Protein AF-A0A1Z9M6H5-F1 (afdb_monomer_lite)

Sequence (70 aa):
MRYKNLEQEARNFNKLRMIKTNSNDKVLTTRRFLAGQALSGIIARSPSWSNKKDAVREAYEWADKMLEEG

Secondary structure (DSSP, 8-state):
---S-HHHHHHHHHHHHHHTS-TTS----HHHHHHHHHHHHHHHH-S--S-HHHHHHHHHHHHHHHHH--

pLDDT: mean 76.65, std 13.86, range [51.09, 94.31]

Radius of gyration: 19.21 Å; chains: 1; bounding box: 29×23×52 Å

Foldseek 3Di:
DDDPDPVVVVVVVVVVVVVPPDPPPDPCDQLNVQLVVQLVVVCVVDVDCPDVPVSSVVSSVRSVVVVVVD

Structure (mmCIF, N/CA/C/O backbone):
data_AF-A0A1Z9M6H5-F1
#
_entry.id   AF-A0A1Z9M6H5-F1
#
loop_
_atom_site.group_PDB
_atom_site.id
_atom_site.type_symbol
_atom_site.label_atom_id
_atom_site.label_alt_id
_atom_site.label_comp_id
_atom_site.label_asym_id
_atom_site.label_entity_id
_atom_site.label_seq_id
_atom_site.pdbx_PDB_ins_code
_atom_site.Cartn_x
_atom_site.Cartn_y
_atom_site.Cartn_z
_atom_site.occupancy
_atom_site.B_iso_or_equiv
_atom_site.auth_seq_id
_atom_site.auth_comp_id
_atom_site.auth_asym_id
_atom_site.auth_atom_id
_atom_site.pdbx_PDB_model_num
ATOM 1 N N . MET A 1 1 ? 6.875 6.303 34.150 1.00 51.09 1 MET A N 1
ATOM 2 C CA . MET A 1 1 ? 5.584 5.763 34.634 1.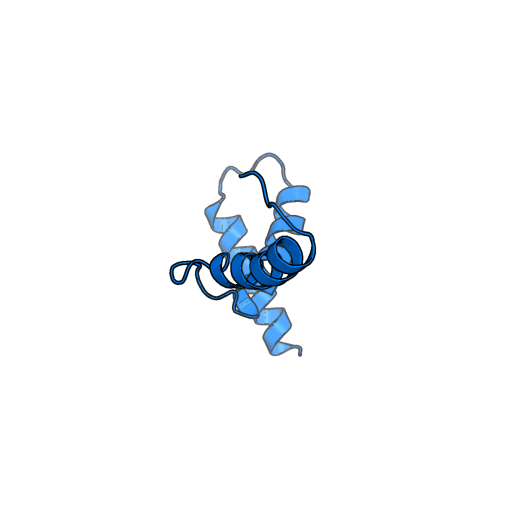00 51.09 1 MET A CA 1
ATOM 3 C C . MET A 1 1 ? 5.877 4.615 35.585 1.00 51.09 1 MET A C 1
ATOM 5 O O . MET A 1 1 ? 6.469 3.644 35.143 1.00 51.09 1 MET A O 1
ATOM 9 N N . ARG A 1 2 ? 5.542 4.732 36.875 1.00 56.53 2 ARG A N 1
ATOM 10 C CA . ARG A 1 2 ? 5.572 3.595 37.812 1.00 56.53 2 ARG A CA 1
ATOM 11 C C . ARG A 1 2 ? 4.129 3.217 38.123 1.00 56.53 2 ARG A C 1
ATOM 13 O O . ARG A 1 2 ? 3.434 3.986 38.784 1.00 56.53 2 ARG A O 1
ATOM 20 N N . TYR A 1 3 ? 3.675 2.084 37.600 1.00 60.94 3 TYR A N 1
ATOM 21 C CA . TYR A 1 3 ? 2.368 1.528 37.940 1.00 60.94 3 TYR A CA 1
ATOM 22 C C . TYR A 1 3 ? 2.470 0.865 39.317 1.00 60.94 3 TYR A C 1
ATOM 24 O O . TYR A 1 3 ? 3.426 0.144 39.585 1.00 60.94 3 TYR A O 1
ATOM 32 N N . LYS A 1 4 ? 1.530 1.172 40.219 1.00 70.94 4 LYS A N 1
ATOM 33 C CA . LYS A 1 4 ? 1.543 0.674 41.606 1.00 70.94 4 LYS A CA 1
ATOM 34 C C . LYS A 1 4 ? 0.913 -0.720 41.754 1.00 70.94 4 LYS A C 1
ATOM 36 O O . LYS A 1 4 ? 1.059 -1.314 42.813 1.00 70.94 4 LYS A O 1
ATOM 41 N N . ASN A 1 5 ? 0.209 -1.226 40.736 1.00 79.62 5 ASN A N 1
ATOM 42 C CA . ASN A 1 5 ? -0.497 -2.509 40.782 1.00 79.62 5 ASN A CA 1
ATOM 43 C C . ASN A 1 5 ? -0.673 -3.101 39.362 1.00 79.62 5 ASN A C 1
ATOM 45 O O . ASN A 1 5 ? -0.949 -2.355 38.418 1.00 79.62 5 ASN A O 1
ATOM 49 N N . LEU A 1 6 ? -0.558 -4.428 39.231 1.00 75.50 6 LEU A N 1
ATOM 50 C CA . LEU A 1 6 ? -0.699 -5.196 37.982 1.00 75.50 6 LEU A CA 1
ATOM 51 C C . LEU A 1 6 ? -2.071 -5.002 37.325 1.00 75.50 6 LEU A C 1
ATOM 53 O O . LEU A 1 6 ? -2.176 -4.888 36.107 1.00 75.50 6 LEU A O 1
ATOM 57 N N . GLU A 1 7 ? -3.135 -4.885 38.118 1.00 74.00 7 GLU A N 1
ATOM 58 C CA . GLU A 1 7 ? -4.485 -4.652 37.588 1.00 74.00 7 GLU A CA 1
ATOM 59 C C . GLU A 1 7 ? -4.617 -3.277 36.915 1.00 74.00 7 GLU A C 1
ATOM 61 O O . GLU A 1 7 ? -5.307 -3.127 35.902 1.00 74.00 7 GLU A O 1
ATOM 66 N N . GLN A 1 8 ? -3.926 -2.262 37.448 1.00 77.06 8 GLN A N 1
ATOM 67 C CA . GLN A 1 8 ? -3.873 -0.933 36.836 1.00 77.06 8 GLN A CA 1
ATOM 68 C C . GLN A 1 8 ? -3.047 -0.948 35.549 1.00 77.06 8 GLN A C 1
ATOM 70 O O . GLN A 1 8 ? -3.407 -0.269 34.587 1.00 77.06 8 GLN A O 1
ATOM 75 N N . GLU A 1 9 ? -1.972 -1.733 35.514 1.00 69.88 9 GLU A N 1
ATOM 76 C CA . GLU A 1 9 ? -1.164 -1.938 34.314 1.00 69.88 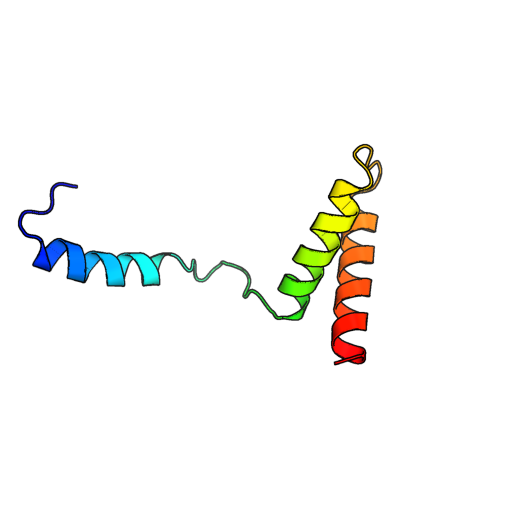9 GLU A CA 1
ATOM 77 C C . GLU A 1 9 ? -1.976 -2.627 33.207 1.00 69.88 9 GLU A C 1
ATOM 79 O O . GLU A 1 9 ? -2.048 -2.107 32.094 1.00 69.88 9 GLU A O 1
ATOM 84 N N . ALA A 1 10 ? -2.703 -3.702 33.526 1.00 74.44 10 ALA A N 1
ATOM 85 C CA . ALA A 1 10 ? -3.555 -4.417 32.575 1.00 74.44 10 ALA A CA 1
ATOM 86 C C . ALA A 1 10 ? -4.702 -3.546 32.026 1.00 74.44 10 ALA A C 1
ATOM 88 O O . ALA A 1 10 ? -4.960 -3.523 30.818 1.00 74.44 10 ALA A O 1
ATOM 89 N N . ARG A 1 11 ? -5.370 -2.762 32.886 1.00 74.12 11 ARG A N 1
ATOM 90 C CA . ARG A 1 11 ? -6.416 -1.817 32.446 1.00 74.12 11 ARG A CA 1
ATOM 91 C C . ARG A 1 11 ? -5.867 -0.723 31.535 1.00 74.12 11 ARG A C 1
ATOM 93 O O . ARG A 1 11 ? -6.541 -0.326 30.583 1.00 74.12 11 ARG A O 1
ATOM 100 N N . ASN A 1 12 ? -4.665 -0.229 31.816 1.00 73.31 12 ASN A N 1
ATOM 101 C CA . ASN A 1 12 ? -4.043 0.827 31.023 1.00 73.31 12 ASN A CA 1
ATOM 102 C C . ASN A 1 12 ? -3.428 0.302 29.723 1.00 73.31 12 ASN A C 1
ATOM 104 O O . ASN A 1 12 ? -3.430 1.029 28.733 1.00 73.31 12 ASN A O 1
ATOM 108 N N . PHE A 1 13 ? -2.989 -0.955 29.679 1.00 67.25 13 PHE A N 1
ATOM 109 C CA . PHE A 1 13 ? -2.488 -1.597 28.465 1.00 67.25 13 PHE A CA 1
ATOM 110 C C . PHE A 1 13 ? -3.538 -1.599 27.343 1.00 67.25 13 PHE A C 1
ATOM 112 O O . PHE A 1 13 ? -3.255 -1.182 26.218 1.00 67.25 13 PHE A O 1
ATOM 119 N N . ASN A 1 14 ? -4.784 -1.961 27.665 1.00 63.19 14 ASN A N 1
ATOM 120 C CA . ASN A 1 14 ? -5.889 -1.931 26.701 1.00 63.19 14 ASN A CA 1
ATOM 121 C C . ASN A 1 14 ? -6.214 -0.508 26.218 1.00 63.19 14 ASN A C 1
ATOM 123 O O . ASN A 1 14 ? -6.449 -0.299 25.028 1.00 63.19 14 ASN A O 1
ATOM 127 N N . LYS A 1 15 ? -6.161 0.487 27.114 1.00 63.81 15 LYS A N 1
ATOM 128 C CA . LYS A 1 15 ? -6.374 1.900 26.755 1.00 63.81 15 LYS A CA 1
ATOM 129 C C . LYS A 1 15 ? -5.264 2.430 25.844 1.00 63.81 15 LYS A C 1
ATOM 131 O O . LYS A 1 15 ? -5.554 3.082 24.848 1.00 63.81 15 LYS A O 1
ATOM 136 N N . LEU A 1 16 ? -4.005 2.100 26.125 1.00 60.28 16 LEU A N 1
ATOM 137 C CA . LEU A 1 16 ? -2.853 2.501 25.309 1.00 60.28 16 LEU A CA 1
ATOM 138 C C . LEU A 1 16 ? -2.892 1.899 23.897 1.00 60.28 16 LEU A C 1
ATOM 140 O O . LEU A 1 16 ? -2.488 2.561 22.942 1.00 60.28 16 LEU A O 1
ATOM 144 N N . ARG A 1 17 ? -3.412 0.673 23.746 1.00 60.16 17 ARG A N 1
ATOM 145 C CA . ARG A 1 17 ? -3.572 0.030 22.432 1.00 60.16 17 ARG A CA 1
ATOM 146 C C . ARG A 1 17 ? -4.599 0.749 21.553 1.00 60.16 17 ARG A C 1
ATOM 148 O O . ARG A 1 17 ? -4.397 0.824 20.347 1.00 60.16 17 ARG A O 1
ATOM 155 N N . MET A 1 18 ? -5.657 1.301 22.152 1.00 54.03 18 MET A N 1
ATOM 156 C CA . MET A 1 18 ? -6.692 2.054 21.429 1.00 54.03 18 MET A CA 1
ATOM 157 C C . MET A 1 18 ? -6.296 3.502 21.123 1.00 54.03 18 MET A C 1
ATOM 159 O O . MET A 1 18 ? -6.709 4.044 20.108 1.00 54.03 18 MET A O 1
ATOM 163 N N . ILE A 1 19 ? -5.445 4.120 21.947 1.00 53.38 19 ILE A N 1
ATOM 164 C CA . ILE A 1 19 ? -4.949 5.491 21.718 1.00 53.38 19 ILE A CA 1
ATOM 165 C C . ILE A 1 19 ? -3.946 5.551 20.545 1.00 53.38 19 ILE A C 1
ATOM 167 O O . ILE A 1 19 ? -3.709 6.616 19.980 1.00 53.38 19 ILE A O 1
ATOM 171 N N . LYS A 1 20 ? -3.353 4.415 20.148 1.00 53.66 20 LYS A N 1
ATOM 172 C CA . LYS A 1 20 ? -2.279 4.374 19.141 1.00 53.66 20 LYS A CA 1
ATOM 173 C C . LYS A 1 20 ? -2.732 4.440 17.683 1.00 53.66 20 LYS A C 1
ATOM 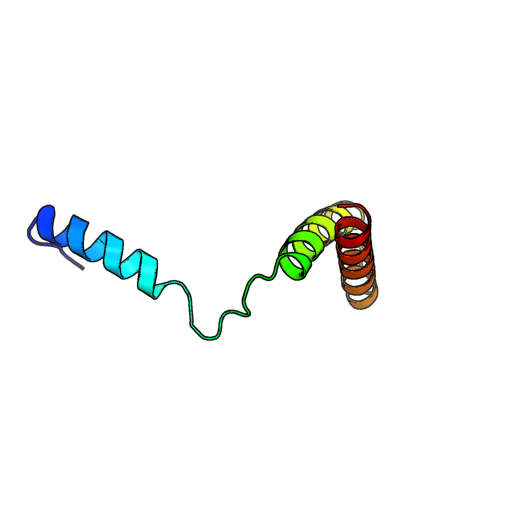175 O O . LYS A 1 20 ? -1.875 4.586 16.815 1.00 53.66 20 LYS A O 1
ATOM 180 N N . THR A 1 21 ? -4.027 4.363 17.391 1.00 52.75 21 THR A N 1
ATOM 181 C CA . THR A 1 21 ? -4.525 4.725 16.061 1.00 52.75 21 THR A CA 1
ATOM 182 C C . THR A 1 21 ? -4.730 6.231 16.059 1.00 52.75 21 THR A C 1
ATOM 184 O O . THR A 1 21 ? -5.767 6.723 16.502 1.00 52.75 21 THR A O 1
ATOM 187 N N . ASN A 1 22 ? -3.706 6.976 15.638 1.00 55.03 22 ASN A N 1
ATOM 188 C CA . ASN A 1 22 ? -3.848 8.405 15.387 1.00 55.03 22 ASN A CA 1
ATOM 189 C C . ASN A 1 22 ? -5.056 8.580 14.453 1.00 55.03 22 ASN A C 1
ATOM 191 O O . ASN A 1 22 ? -5.112 7.953 13.403 1.00 55.03 22 ASN A O 1
ATOM 195 N N . SER A 1 23 ? -6.045 9.384 14.829 1.00 56.56 23 SER A N 1
ATOM 196 C CA . SER A 1 23 ? -7.219 9.649 13.985 1.00 56.56 23 SER A CA 1
ATOM 197 C C . SER A 1 23 ? -6.857 10.364 12.673 1.00 56.56 23 SER A C 1
ATOM 199 O O . SER A 1 23 ? -7.679 10.423 11.764 1.00 56.56 23 SER A O 1
ATOM 201 N N . ASN A 1 24 ? -5.618 10.864 12.557 1.00 56.81 24 ASN A N 1
ATOM 202 C CA . ASN A 1 24 ? -5.013 11.354 11.316 1.00 56.81 24 ASN A CA 1
ATOM 203 C C . ASN A 1 24 ? -4.225 10.288 10.536 1.00 56.81 24 ASN A C 1
ATOM 205 O O . ASN A 1 24 ? -3.695 10.592 9.464 1.00 56.81 24 ASN A O 1
ATOM 209 N N . ASP A 1 25 ? -4.091 9.065 11.055 1.00 58.09 25 ASP A N 1
ATOM 210 C CA . ASP A 1 25 ? -3.481 7.976 10.302 1.00 58.09 25 ASP A CA 1
ATOM 211 C C . ASP A 1 25 ? -4.423 7.640 9.148 1.00 58.09 25 ASP A C 1
ATOM 213 O O . ASP A 1 25 ? -5.600 7.327 9.350 1.00 58.09 25 ASP A O 1
ATOM 217 N N . LYS A 1 26 ? -3.935 7.804 7.914 1.00 62.38 26 LYS A N 1
ATOM 218 C CA . LYS A 1 26 ? -4.738 7.517 6.725 1.00 62.38 26 LYS A CA 1
ATOM 219 C C . LYS A 1 26 ? -5.212 6.078 6.842 1.00 62.38 26 LYS A C 1
ATOM 221 O O . LYS A 1 26 ? -4.376 5.179 6.839 1.00 62.38 26 LYS A O 1
ATOM 226 N N . VAL A 1 27 ? -6.533 5.895 6.923 1.00 66.75 27 VAL A N 1
ATOM 227 C CA . VAL A 1 27 ? -7.168 4.581 7.053 1.00 66.75 27 VAL A CA 1
ATOM 228 C C . VAL A 1 27 ? -6.487 3.617 6.095 1.00 66.75 27 VAL A C 1
ATOM 230 O O . VAL A 1 27 ? -6.371 3.893 4.894 1.00 66.75 27 VAL A O 1
ATOM 233 N N . LEU A 1 28 ? -5.985 2.514 6.646 1.00 69.19 28 LEU A N 1
ATOM 234 C CA . LEU A 1 28 ? -5.338 1.472 5.873 1.00 69.19 28 LEU A CA 1
ATOM 235 C C . LEU A 1 28 ? -6.418 0.745 5.066 1.00 69.19 28 LEU A C 1
ATOM 237 O O . LEU A 1 28 ? -6.965 -0.268 5.490 1.00 69.19 28 LEU A O 1
ATOM 241 N N . THR A 1 29 ? -6.785 1.318 3.923 1.00 83.75 29 THR A N 1
ATOM 242 C CA . THR A 1 29 ? -7.715 0.685 2.991 1.00 83.75 29 THR A CA 1
ATOM 243 C C . THR A 1 29 ? -7.064 -0.558 2.395 1.00 83.75 29 THR A C 1
ATOM 245 O O . THR A 1 29 ? -5.841 -0.601 2.234 1.00 83.75 29 THR A O 1
ATOM 248 N N . THR A 1 30 ? -7.867 -1.557 2.020 1.00 84.62 30 THR A N 1
ATOM 249 C CA . THR A 1 30 ? -7.383 -2.803 1.398 1.00 84.62 30 THR A CA 1
ATOM 250 C C . THR A 1 30 ? -6.448 -2.514 0.222 1.00 84.62 30 THR A C 1
ATOM 252 O O . THR A 1 30 ? -5.347 -3.053 0.159 1.00 84.62 30 THR A O 1
ATOM 255 N N . ARG A 1 31 ? -6.816 -1.546 -0.629 1.00 87.50 31 ARG A N 1
ATOM 256 C CA . ARG A 1 31 ? -5.981 -1.047 -1.732 1.00 87.50 31 ARG A CA 1
ATOM 257 C C . ARG A 1 31 ? -4.611 -0.555 -1.264 1.00 87.50 31 ARG A C 1
ATOM 259 O O . ARG A 1 31 ? -3.591 -0.896 -1.849 1.00 87.50 31 ARG A O 1
ATOM 266 N N . ARG A 1 32 ? -4.567 0.256 -0.205 1.00 86.06 32 ARG A N 1
ATOM 267 C CA . ARG A 1 32 ? -3.320 0.832 0.317 1.00 86.06 32 ARG A CA 1
ATOM 268 C C . ARG A 1 32 ? -2.437 -0.218 0.987 1.00 86.06 32 ARG A C 1
ATOM 270 O O . ARG A 1 32 ? -1.216 -0.121 0.903 1.00 86.06 32 ARG A O 1
ATOM 277 N N . PHE A 1 33 ? -3.045 -1.214 1.625 1.00 89.56 33 PHE A N 1
ATOM 278 C CA . PHE A 1 33 ? -2.331 -2.354 2.187 1.00 89.56 33 PHE A CA 1
ATOM 279 C C . PHE A 1 33 ? -1.685 -3.209 1.090 1.00 89.56 33 PHE A C 1
ATOM 281 O O . PHE A 1 33 ? -0.486 -3.476 1.160 1.00 89.56 33 PHE A O 1
ATOM 288 N N . LEU A 1 34 ? -2.444 -3.562 0.047 1.00 91.00 34 LEU A N 1
ATOM 289 C CA . LEU A 1 34 ? -1.940 -4.315 -1.106 1.00 91.00 34 LEU A CA 1
ATOM 290 C C . LEU A 1 34 ? -0.853 -3.541 -1.857 1.00 91.00 34 LEU A C 1
ATOM 292 O O . LEU A 1 34 ? 0.211 -4.090 -2.135 1.00 91.00 34 LEU A O 1
ATOM 296 N N . ALA A 1 35 ? -1.056 -2.240 -2.079 1.00 92.69 35 ALA A N 1
ATOM 297 C CA . ALA A 1 35 ? -0.045 -1.383 -2.691 1.00 92.69 35 ALA A CA 1
ATOM 298 C C . ALA A 1 35 ? 1.232 -1.326 -1.842 1.00 92.69 35 ALA A C 1
ATOM 300 O O . ALA A 1 35 ? 2.332 -1.362 -2.379 1.00 92.69 35 ALA A O 1
ATOM 301 N N . GLY A 1 36 ? 1.117 -1.289 -0.511 1.00 90.81 36 GLY A N 1
ATOM 302 C CA . GLY A 1 36 ? 2.273 -1.357 0.386 1.00 90.81 36 GLY A CA 1
ATOM 303 C C . GLY A 1 36 ? 3.054 -2.668 0.259 1.00 90.81 36 GLY A C 1
ATOM 304 O O . GLY A 1 36 ? 4.285 -2.644 0.209 1.00 90.81 36 GLY A O 1
ATOM 305 N N . GLN A 1 37 ? 2.353 -3.800 0.157 1.00 92.44 37 GLN A N 1
ATOM 306 C CA . GLN A 1 37 ? 2.981 -5.107 -0.054 1.00 92.44 37 GLN A CA 1
ATOM 307 C C . GLN A 1 37 ? 3.692 -5.186 -1.409 1.00 92.44 37 GLN A C 1
ATOM 309 O O . GLN A 1 37 ? 4.869 -5.549 -1.459 1.00 92.44 37 GLN A O 1
ATOM 314 N N . ALA A 1 38 ? 3.018 -4.778 -2.489 1.00 91.38 38 ALA A N 1
ATOM 315 C CA . ALA A 1 38 ? 3.603 -4.736 -3.827 1.00 91.38 38 ALA A CA 1
ATOM 316 C C . ALA A 1 38 ? 4.839 -3.824 -3.858 1.00 91.38 38 ALA A C 1
ATOM 318 O O . ALA A 1 38 ? 5.912 -4.238 -4.294 1.00 91.38 38 ALA A O 1
ATOM 319 N N . LEU A 1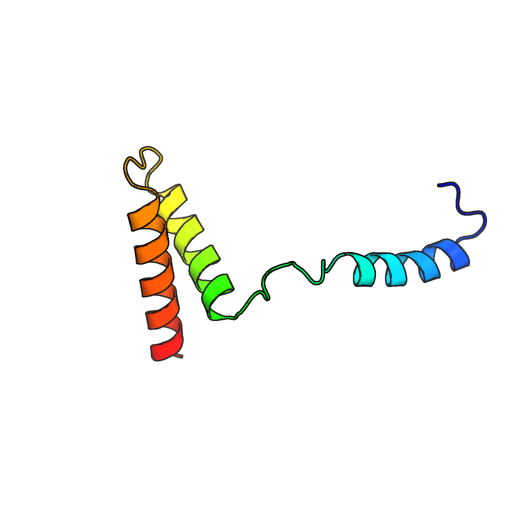 39 ? 4.729 -2.618 -3.291 1.00 90.56 39 LEU A N 1
ATOM 320 C CA . LEU A 1 39 ? 5.822 -1.650 -3.222 1.00 90.56 39 LEU A CA 1
ATOM 321 C C . LEU A 1 39 ? 7.063 -2.224 -2.528 1.00 90.56 39 LEU A C 1
ATOM 323 O O . LEU A 1 39 ? 8.173 -1.994 -3.000 1.00 90.56 39 LEU A O 1
ATOM 327 N N . SER A 1 40 ? 6.899 -2.996 -1.449 1.00 89.88 40 SER A N 1
ATOM 328 C CA . SER A 1 40 ? 8.034 -3.625 -0.759 1.00 89.88 40 SER A CA 1
ATOM 329 C C . SER A 1 40 ? 8.819 -4.566 -1.674 1.00 89.88 40 SER A C 1
ATOM 331 O O . SER A 1 40 ? 10.049 -4.579 -1.627 1.00 89.88 40 SER A O 1
ATOM 333 N N . GLY A 1 41 ? 8.127 -5.336 -2.518 1.00 89.75 41 GLY A N 1
ATOM 334 C CA . GLY A 1 41 ? 8.771 -6.231 -3.479 1.00 89.75 41 GLY A CA 1
ATOM 335 C C . GLY A 1 41 ? 9.502 -5.461 -4.578 1.00 89.75 41 GLY A C 1
ATOM 336 O O . GLY A 1 41 ? 10.637 -5.794 -4.924 1.00 89.75 41 GLY A O 1
ATOM 337 N N . ILE A 1 42 ? 8.895 -4.382 -5.078 1.00 86.88 42 ILE A N 1
ATOM 338 C CA . ILE A 1 42 ? 9.509 -3.571 -6.133 1.00 86.88 42 ILE A CA 1
ATOM 339 C C . ILE A 1 42 ? 10.742 -2.811 -5.583 1.00 86.88 42 ILE A C 1
ATOM 341 O O . ILE A 1 42 ? 11.772 -2.764 -6.256 1.00 86.88 42 ILE A O 1
ATOM 345 N N . ILE A 1 43 ? 10.702 -2.318 -4.331 1.00 86.94 43 ILE A N 1
ATOM 346 C CA . ILE A 1 43 ? 11.862 -1.694 -3.649 1.00 86.94 43 ILE A CA 1
ATOM 347 C C . ILE A 1 43 ? 12.997 -2.695 -3.450 1.00 86.94 43 ILE A C 1
ATOM 349 O O . ILE A 1 43 ? 14.151 -2.366 -3.717 1.00 86.94 43 ILE A O 1
ATOM 353 N N . ALA A 1 44 ? 12.691 -3.919 -3.018 1.00 85.50 44 ALA A N 1
ATOM 354 C CA . ALA A 1 44 ? 13.711 -4.941 -2.801 1.00 85.50 44 ALA A CA 1
ATOM 355 C C . ALA A 1 44 ? 14.451 -5.330 -4.095 1.00 85.50 44 ALA A C 1
ATOM 357 O O . ALA A 1 44 ? 15.623 -5.700 -4.044 1.00 85.50 44 ALA A O 1
ATOM 358 N N . ARG A 1 45 ? 13.789 -5.226 -5.256 1.00 82.31 45 ARG A N 1
ATOM 359 C CA . ARG A 1 45 ? 14.369 -5.577 -6.561 1.00 82.31 45 ARG A CA 1
ATOM 360 C C . ARG A 1 45 ? 15.335 -4.520 -7.107 1.00 82.31 45 ARG A C 1
ATOM 362 O O . ARG A 1 45 ? 16.232 -4.878 -7.864 1.00 82.31 45 ARG A O 1
ATOM 369 N N . SER A 1 46 ? 15.160 -3.237 -6.773 1.00 69.94 46 SER A N 1
ATOM 370 C CA . SER A 1 46 ? 15.967 -2.151 -7.346 1.00 69.94 46 SER A CA 1
ATOM 371 C C . SER A 1 46 ? 16.439 -1.141 -6.290 1.00 69.94 46 SER A C 1
ATOM 373 O O . SER A 1 46 ? 15.679 -0.256 -5.891 1.00 69.94 46 SER A O 1
ATOM 375 N N . PRO A 1 47 ? 17.716 -1.204 -5.871 1.00 63.66 47 PRO A N 1
ATOM 376 C CA . PRO A 1 47 ? 18.287 -0.236 -4.935 1.00 63.66 47 PRO A CA 1
ATOM 377 C C . PRO A 1 47 ? 18.560 1.144 -5.563 1.00 63.66 47 PRO A C 1
ATOM 379 O O . PRO A 1 47 ? 18.720 2.124 -4.837 1.00 63.66 47 PRO A O 1
ATOM 382 N N . SER A 1 48 ? 18.584 1.254 -6.898 1.00 63.16 48 SER A N 1
ATOM 383 C CA . SER A 1 48 ? 18.809 2.513 -7.623 1.00 63.16 48 SER A CA 1
ATOM 384 C C . SER A 1 48 ? 17.497 3.033 -8.201 1.00 63.16 48 SER A C 1
ATOM 386 O O . SER A 1 48 ? 17.207 2.890 -9.390 1.00 63.16 48 SER A O 1
ATOM 388 N N . TRP A 1 49 ? 16.653 3.611 -7.347 1.00 60.97 49 TRP A N 1
ATOM 389 C CA . TRP A 1 49 ? 15.409 4.211 -7.817 1.00 60.97 49 TRP A CA 1
ATOM 390 C C . TRP A 1 49 ? 15.591 5.688 -8.130 1.00 60.97 49 TRP A C 1
ATOM 392 O O . TRP A 1 49 ? 15.360 6.562 -7.294 1.00 60.97 49 TRP A O 1
ATOM 402 N N . SER A 1 50 ? 15.956 5.975 -9.377 1.00 63.66 50 SER A N 1
ATOM 403 C CA . SER A 1 50 ? 15.959 7.341 -9.910 1.00 63.66 50 SER A CA 1
ATOM 404 C C . SER A 1 50 ? 14.549 7.954 -9.929 1.00 63.66 50 SER A C 1
ATOM 406 O O . SER A 1 50 ? 14.418 9.172 -9.945 1.00 63.66 50 SER A O 1
ATOM 408 N N . ASN A 1 51 ? 13.490 7.129 -9.872 1.00 74.56 51 ASN A N 1
ATOM 409 C CA . ASN A 1 51 ? 12.102 7.579 -9.976 1.00 74.56 51 ASN A CA 1
ATOM 410 C C . ASN A 1 51 ? 11.141 6.896 -8.980 1.00 74.56 51 ASN A C 1
ATOM 412 O O . ASN A 1 51 ? 10.328 6.041 -9.324 1.00 74.56 51 ASN A O 1
ATOM 416 N N . LYS A 1 52 ? 11.186 7.330 -7.714 1.00 82.31 52 LYS A N 1
ATOM 417 C CA . LYS A 1 52 ? 10.266 6.878 -6.645 1.00 82.31 52 LYS A CA 1
ATOM 418 C C . LYS A 1 52 ? 8.777 7.047 -6.994 1.00 82.31 52 LYS A C 1
ATOM 420 O O . LYS A 1 52 ? 7.937 6.381 -6.405 1.00 82.31 52 LYS A O 1
ATOM 425 N N . LYS A 1 53 ? 8.427 7.951 -7.916 1.00 85.88 53 LYS A N 1
ATOM 426 C CA . LYS A 1 53 ? 7.038 8.141 -8.364 1.00 85.88 53 LYS A CA 1
ATOM 427 C C . LYS A 1 53 ? 6.528 6.956 -9.181 1.00 85.88 53 LYS A C 1
ATOM 429 O O . LYS A 1 53 ? 5.397 6.532 -8.965 1.00 85.88 53 LYS A O 1
ATOM 434 N N . ASP A 1 54 ? 7.366 6.404 -10.054 1.00 86.12 54 ASP A N 1
ATOM 435 C CA . ASP A 1 54 ? 7.001 5.244 -10.870 1.00 86.12 54 ASP A CA 1
ATOM 436 C C . ASP A 1 54 ? 6.832 3.996 -10.001 1.00 86.12 54 ASP A C 1
ATOM 438 O O . ASP A 1 54 ? 5.867 3.265 -10.183 1.00 86.12 54 ASP A O 1
ATOM 442 N N . ALA A 1 55 ? 7.675 3.841 -8.972 1.00 87.38 55 ALA A N 1
ATOM 443 C CA . ALA A 1 55 ? 7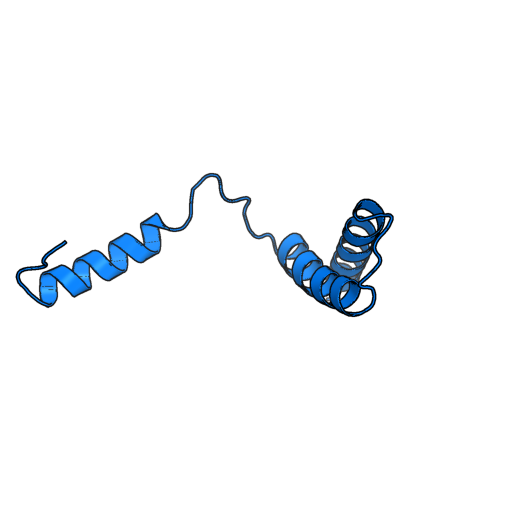.548 2.805 -7.942 1.00 87.38 55 ALA A CA 1
ATOM 444 C C . ALA A 1 55 ? 6.156 2.736 -7.323 1.00 87.38 55 ALA A C 1
ATOM 446 O O . ALA A 1 55 ? 5.538 1.682 -7.198 1.00 87.38 55 ALA A O 1
ATOM 447 N N . VAL A 1 56 ? 5.691 3.904 -6.886 1.00 90.19 56 VAL A N 1
ATOM 448 C CA . VAL A 1 56 ? 4.427 4.036 -6.181 1.00 90.19 56 VAL A CA 1
ATOM 449 C C . VAL A 1 56 ? 3.281 3.790 -7.150 1.00 90.19 56 VAL A C 1
ATOM 451 O O . VAL A 1 56 ? 2.333 3.107 -6.783 1.00 90.19 56 VAL A O 1
ATOM 454 N N . ARG A 1 57 ? 3.373 4.298 -8.384 1.00 91.31 57 ARG A N 1
ATOM 455 C CA . ARG A 1 57 ? 2.366 4.055 -9.420 1.00 91.31 57 ARG A CA 1
ATOM 456 C C . ARG A 1 57 ? 2.236 2.565 -9.742 1.00 91.31 57 ARG A C 1
ATOM 458 O O . ARG A 1 57 ? 1.131 2.046 -9.640 1.00 91.31 57 ARG A O 1
ATOM 465 N N . GLU A 1 58 ? 3.347 1.885 -10.017 1.00 91.69 58 GLU A N 1
ATOM 466 C CA . GLU A 1 58 ? 3.378 0.442 -10.298 1.00 91.69 58 GLU A CA 1
ATOM 467 C C . GLU A 1 58 ? 2.787 -0.366 -9.131 1.00 91.69 58 GLU A C 1
ATOM 469 O O . GLU A 1 58 ? 2.001 -1.288 -9.330 1.00 91.69 58 GLU A O 1
ATOM 474 N N . ALA A 1 59 ? 3.092 0.017 -7.889 1.00 92.50 59 ALA A N 1
ATOM 475 C CA . ALA A 1 59 ? 2.535 -0.640 -6.713 1.00 92.50 59 ALA A CA 1
ATOM 476 C C . ALA A 1 59 ? 1.007 -0.488 -6.588 1.00 92.50 59 ALA A C 1
ATOM 478 O O . ALA A 1 59 ? 0.330 -1.426 -6.166 1.00 92.50 59 ALA A O 1
ATOM 479 N N . TYR A 1 60 ? 0.453 0.677 -6.942 1.00 93.94 60 TYR A N 1
ATOM 480 C CA . TYR A 1 60 ? -1.000 0.875 -6.961 1.00 93.94 60 TYR A CA 1
ATOM 481 C C . TYR A 1 60 ? -1.670 0.141 -8.125 1.00 93.94 60 TYR A C 1
ATOM 483 O O . TYR A 1 60 ? -2.742 -0.415 -7.919 1.00 93.94 60 TYR A O 1
ATOM 491 N N . GLU A 1 61 ? -1.034 0.074 -9.297 1.00 94.31 61 GLU A N 1
ATOM 492 C CA . GLU A 1 61 ? -1.523 -0.715 -10.438 1.00 94.31 61 GLU A CA 1
ATOM 493 C C . GLU A 1 61 ? -1.616 -2.211 -10.076 1.00 94.31 61 GLU A C 1
ATOM 495 O O . GLU A 1 61 ? -2.624 -2.859 -10.351 1.00 94.31 61 GLU A O 1
ATOM 500 N N . TRP A 1 62 ? -0.616 -2.748 -9.366 1.00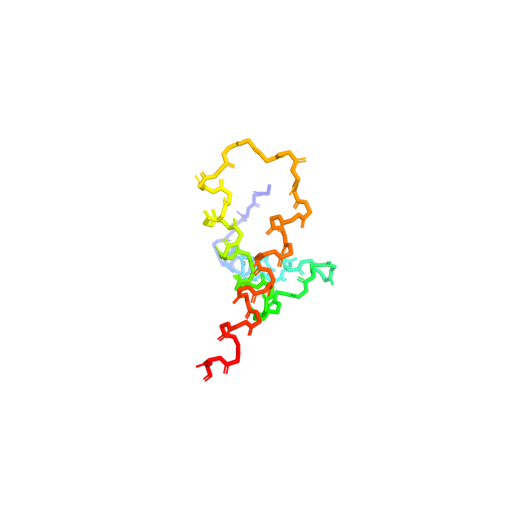 93.56 62 TRP A N 1
ATOM 501 C CA . TRP A 1 62 ? -0.673 -4.111 -8.823 1.00 93.56 62 TRP A CA 1
ATOM 502 C C . TRP A 1 62 ? -1.800 -4.309 -7.811 1.00 93.56 62 TRP A C 1
ATOM 504 O O . TRP A 1 62 ? -2.476 -5.335 -7.840 1.00 93.56 62 TRP A O 1
ATOM 514 N N . ALA A 1 63 ? -2.006 -3.342 -6.916 1.00 93.12 63 ALA A N 1
ATOM 515 C CA . ALA A 1 63 ? -3.077 -3.413 -5.931 1.00 93.12 63 ALA A CA 1
ATOM 516 C C . ALA A 1 63 ? -4.464 -3.408 -6.582 1.00 93.12 63 ALA A C 1
ATOM 518 O O . ALA A 1 63 ? -5.339 -4.142 -6.133 1.00 93.12 63 ALA A O 1
ATOM 519 N N . ASP A 1 64 ? -4.651 -2.603 -7.628 1.00 92.94 64 ASP A N 1
ATOM 520 C CA . ASP A 1 64 ? -5.906 -2.538 -8.374 1.00 92.94 64 ASP A CA 1
ATOM 521 C C . ASP A 1 64 ? -6.169 -3.865 -9.094 1.00 92.94 64 ASP A C 1
ATOM 523 O O . ASP A 1 64 ? -7.236 -4.446 -8.916 1.00 92.94 64 ASP A O 1
ATOM 527 N N . LYS A 1 65 ? -5.159 -4.433 -9.765 1.00 92.62 65 LYS A N 1
ATOM 528 C CA . LYS A 1 65 ? -5.269 -5.756 -10.393 1.00 92.62 65 LYS A CA 1
ATOM 529 C C . LYS A 1 65 ? -5.645 -6.863 -9.397 1.00 92.62 65 LYS A C 1
ATOM 531 O O . LYS A 1 65 ? -6.494 -7.696 -9.689 1.00 92.62 65 LYS A O 1
ATOM 536 N N . MET A 1 66 ? -5.046 -6.866 -8.204 1.00 89.44 66 MET A N 1
ATOM 537 C CA . MET A 1 66 ? -5.371 -7.844 -7.153 1.00 89.44 66 MET A CA 1
ATOM 538 C C . MET A 1 66 ? -6.805 -7.711 -6.624 1.00 89.44 66 MET A C 1
ATOM 540 O O . MET A 1 66 ? -7.349 -8.683 -6.110 1.00 89.44 66 MET A O 1
ATOM 544 N N . LEU A 1 67 ? -7.401 -6.519 -6.707 1.00 88.62 67 LEU A N 1
ATOM 545 C CA . LEU A 1 67 ? -8.797 -6.288 -6.332 1.00 88.62 67 LEU A CA 1
ATOM 546 C C . LEU A 1 67 ? -9.772 -6.640 -7.462 1.00 88.62 67 LEU A C 1
ATOM 548 O O . LEU A 1 67 ? -10.922 -6.940 -7.173 1.00 88.62 67 LEU A O 1
ATOM 552 N N . GLU A 1 68 ? -9.335 -6.585 -8.720 1.00 89.56 68 GLU A N 1
ATOM 553 C CA . GLU A 1 68 ? -10.130 -7.006 -9.881 1.00 89.56 68 GLU A CA 1
ATOM 554 C C . GLU A 1 68 ? -10.166 -8.534 -10.047 1.00 89.56 68 GLU A C 1
ATOM 556 O O . GLU A 1 68 ? -11.156 -9.074 -10.534 1.00 89.56 68 GLU A O 1
ATOM 561 N N . GLU A 1 69 ? -9.097 -9.231 -9.649 1.00 81.06 69 GLU A N 1
ATOM 562 C CA . GLU A 1 69 ? -8.987 -10.698 -9.721 1.00 81.06 69 GLU A CA 1
ATOM 563 C C . GLU A 1 69 ? -9.579 -11.439 -8.499 1.00 81.06 69 GLU A C 1
ATOM 565 O O . GLU A 1 69 ? -9.647 -12.671 -8.524 1.00 81.06 69 GLU A O 1
ATOM 570 N N . GLY A 1 70 ? -9.970 -10.727 -7.434 1.00 60.38 70 GLY A N 1
ATOM 571 C CA . GLY A 1 70 ? -10.472 -11.286 -6.164 1.00 60.38 70 GLY A CA 1
ATOM 572 C C . GLY A 1 70 ? -11.984 -11.210 -6.002 1.00 60.38 70 GLY A C 1
ATOM 573 O O . GLY A 1 70 ? -12.539 -12.155 -5.397 1.00 60.38 70 GLY A O 1
#